Protein AF-A0A927X8X1-F1 (afdb_monomer)

pLDDT: mean 87.79, std 12.39, range [46.56, 96.56]

Sequence (58 aa):
MKEKNIKVSDLQEAFGFEYPQAIYKWRRGECLPTLDNLIVLASIFEVSIDKIIITNVY

Radius of gyration: 11.59 Å; Cα contacts (8 Å, |Δi|>4): 30; chains: 1; bounding box: 22×31×25 Å

Nearest PDB structures (foldseek):
  3op9-assembly1_A  TM=7.820E-01  e=3.511E-02  Listeria innocua
  1utx-assembly1_B  TM=8.917E-01  e=1.751E-01  Enterococcus faecalis
  2lyj-assembly1_A  TM=8.491E-01  e=1.270E-01  Enterococcus faecalis
  2xj3-assembly1_B  TM=8.296E-01  e=2.575E-01  Enterococcus faecalis
  5jub-assembly1_B  TM=7.555E-01  e=3.786E-01  Streptococcus thermophilus LMD-9

Foldseek 3Di:
DPPPVDDLVNLCVLVVPPDSVVVVCCVVVVDPDDPVSLVSVCVVVVHDSCVVDDPDDD

Mean predicted aligned error: 4.63 Å

Structure (mmCIF, N/CA/C/O backbone):
data_AF-A0A927X8X1-F1
#
_entry.id   AF-A0A927X8X1-F1
#
loop_
_atom_site.group_PDB
_atom_site.id
_atom_site.type_symbol
_atom_site.label_atom_id
_atom_site.label_alt_id
_atom_site.label_comp_id
_atom_site.label_asym_id
_atom_site.label_entity_id
_atom_site.label_seq_id
_atom_site.pdbx_PDB_ins_code
_atom_site.Cartn_x
_atom_site.Cartn_y
_atom_site.Cartn_z
_atom_site.occupancy
_atom_site.B_iso_or_equiv
_atom_site.auth_seq_id
_atom_site.auth_comp_id
_atom_site.auth_asym_id
_atom_site.auth_atom_id
_atom_site.pdbx_PDB_model_num
ATOM 1 N N . MET A 1 1 ? -6.071 -1.238 14.977 1.00 50.41 1 MET A N 1
ATOM 2 C CA . MET A 1 1 ? -5.410 -2.026 13.916 1.00 50.41 1 MET A CA 1
ATOM 3 C C . MET A 1 1 ? -4.398 -2.917 14.608 1.00 50.41 1 MET A C 1
ATOM 5 O O . MET A 1 1 ? -3.622 -2.387 15.389 1.00 50.41 1 MET A O 1
ATOM 9 N N . LYS A 1 2 ? -4.429 -4.243 14.426 1.00 46.56 2 LYS A N 1
ATOM 10 C CA . LYS A 1 2 ? -3.243 -5.034 14.785 1.00 46.56 2 LYS A CA 1
ATOM 11 C C . LYS A 1 2 ? -2.157 -4.564 13.827 1.00 46.56 2 LYS A C 1
ATOM 13 O O . LYS A 1 2 ? -2.361 -4.662 12.620 1.00 46.56 2 LYS A O 1
ATOM 18 N N . GLU A 1 3 ? -1.083 -3.976 14.338 1.00 54.72 3 GLU A N 1
ATOM 19 C CA . GLU A 1 3 ? 0.067 -3.598 13.520 1.00 54.72 3 GLU A CA 1
ATOM 20 C C . GLU A 1 3 ? 0.672 -4.883 12.949 1.00 54.72 3 GLU A C 1
ATOM 22 O O . GLU A 1 3 ? 1.505 -5.542 13.570 1.00 54.72 3 GLU A O 1
ATOM 27 N N . LYS A 1 4 ? 0.188 -5.309 11.779 1.00 67.88 4 LYS A N 1
ATOM 28 C CA . LYS A 1 4 ? 0.866 -6.340 11.009 1.00 67.88 4 LYS A CA 1
ATOM 29 C C . LYS A 1 4 ? 2.159 -5.692 10.524 1.00 67.88 4 LYS A C 1
ATOM 31 O O . LYS A 1 4 ? 2.120 -4.731 9.759 1.00 67.88 4 LYS A O 1
ATOM 36 N N . ASN A 1 5 ? 3.297 -6.192 10.993 1.00 80.44 5 ASN A N 1
ATOM 37 C CA . ASN A 1 5 ? 4.613 -5.742 10.550 1.00 80.44 5 ASN A CA 1
ATOM 38 C C . ASN A 1 5 ? 4.908 -6.312 9.149 1.00 80.44 5 ASN A C 1
ATOM 40 O O . ASN A 1 5 ? 5.753 -7.190 8.994 1.00 80.44 5 ASN A O 1
ATOM 44 N N . ILE A 1 6 ? 4.128 -5.872 8.156 1.00 87.50 6 ILE A N 1
ATOM 45 C CA . ILE A 1 6 ? 4.218 -6.317 6.763 1.00 87.50 6 ILE A CA 1
ATOM 46 C C . ILE A 1 6 ? 5.360 -5.565 6.088 1.00 87.50 6 ILE A C 1
ATOM 48 O O . ILE A 1 6 ? 5.372 -4.330 6.034 1.00 87.50 6 ILE A O 1
ATOM 52 N N . LYS A 1 7 ? 6.323 -6.309 5.552 1.00 91.94 7 LYS A N 1
ATOM 53 C CA . LYS A 1 7 ? 7.433 -5.757 4.780 1.00 91.94 7 LYS A CA 1
ATOM 54 C C . LYS A 1 7 ? 7.018 -5.543 3.327 1.00 91.94 7 LYS A C 1
ATOM 56 O O . LYS A 1 7 ? 6.094 -6.161 2.809 1.00 91.94 7 LYS A O 1
ATOM 61 N N . VAL A 1 8 ? 7.767 -4.690 2.628 1.00 92.19 8 VAL A N 1
ATOM 62 C CA . VAL A 1 8 ? 7.587 -4.485 1.179 1.00 92.19 8 VAL A CA 1
ATOM 63 C C . VAL A 1 8 ? 7.788 -5.792 0.400 1.00 92.19 8 VAL A C 1
ATOM 65 O O . VAL A 1 8 ? 7.090 -6.001 -0.585 1.00 92.19 8 VAL A O 1
ATOM 68 N N . SER A 1 9 ? 8.679 -6.677 0.861 1.00 93.12 9 SER A N 1
ATOM 69 C CA . SER A 1 9 ? 8.885 -8.013 0.284 1.00 93.12 9 SER A CA 1
ATOM 70 C C . SER A 1 9 ? 7.629 -8.880 0.339 1.00 93.12 9 SER A C 1
ATOM 72 O O . SER A 1 9 ? 7.316 -9.549 -0.636 1.00 93.12 9 SER A O 1
ATOM 74 N N . ASP A 1 10 ? 6.883 -8.820 1.441 1.00 93.62 10 ASP A N 1
ATOM 75 C CA . ASP A 1 10 ? 5.692 -9.650 1.644 1.00 93.62 10 ASP A CA 1
ATOM 76 C C . ASP A 1 10 ? 4.563 -9.185 0.716 1.00 93.62 10 ASP A C 1
ATOM 78 O O . ASP A 1 10 ?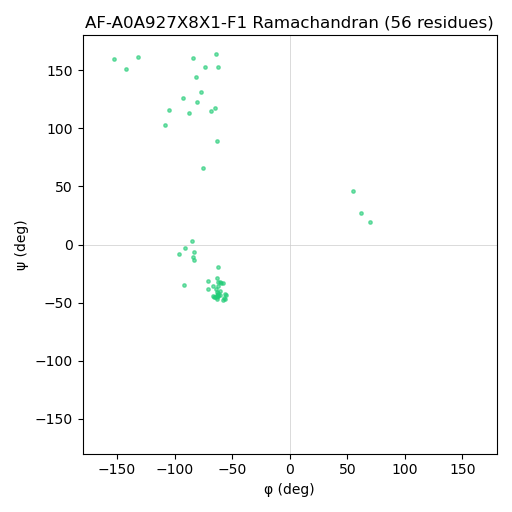 3.846 -9.988 0.126 1.00 93.62 10 ASP A O 1
ATOM 82 N N . LEU A 1 11 ? 4.440 -7.865 0.532 1.00 93.50 11 LEU A N 1
ATOM 83 C CA . LEU A 1 11 ? 3.532 -7.293 -0.459 1.00 93.50 11 LEU A CA 1
ATOM 84 C C . LEU A 1 11 ? 3.971 -7.666 -1.877 1.00 93.50 11 LEU A C 1
ATOM 86 O O . LEU A 1 11 ? 3.137 -8.068 -2.677 1.00 93.50 11 LEU A O 1
ATOM 90 N N . GLN A 1 12 ? 5.263 -7.563 -2.194 1.00 95.19 12 GLN A N 1
ATOM 91 C CA . GLN A 1 12 ? 5.784 -7.930 -3.512 1.00 95.19 12 GLN A CA 1
ATOM 92 C C . GLN A 1 12 ? 5.433 -9.383 -3.864 1.00 95.19 12 GLN A C 1
ATOM 94 O O . GLN A 1 12 ? 4.937 -9.632 -4.962 1.00 95.19 12 GLN A O 1
ATOM 99 N N . GLU A 1 13 ? 5.646 -10.308 -2.927 1.00 94.25 13 GLU A N 1
ATOM 100 C CA . GLU A 1 13 ? 5.298 -11.720 -3.080 1.00 94.25 13 GLU A CA 1
ATOM 101 C C . GLU A 1 13 ? 3.785 -11.911 -3.247 1.00 94.25 13 GLU A C 1
ATOM 103 O O . GLU A 1 13 ? 3.354 -12.565 -4.194 1.00 94.25 13 GLU A O 1
ATOM 108 N N . ALA A 1 14 ? 2.970 -11.269 -2.404 1.00 91.94 14 ALA A N 1
ATOM 109 C CA . ALA A 1 14 ? 1.511 -11.360 -2.480 1.00 91.94 14 ALA A CA 1
ATOM 110 C C . ALA A 1 14 ? 0.934 -10.821 -3.802 1.00 91.94 14 ALA A C 1
ATOM 112 O O . ALA A 1 14 ? -0.072 -11.333 -4.290 1.00 91.94 14 ALA A O 1
ATOM 113 N N . PHE A 1 15 ? 1.570 -9.805 -4.39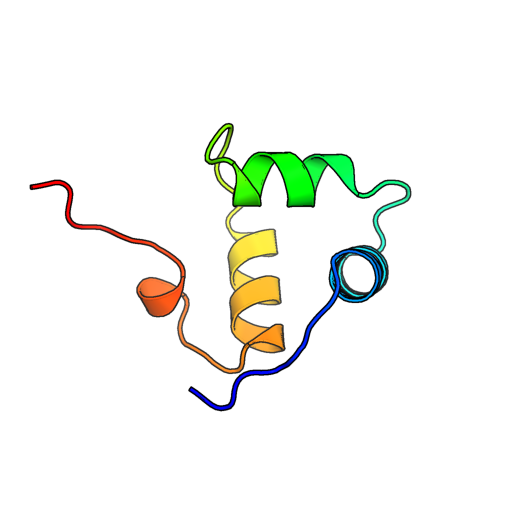0 1.00 92.50 15 PHE A N 1
ATOM 114 C CA . PHE A 1 15 ? 1.196 -9.248 -5.692 1.00 92.50 15 PHE A CA 1
ATOM 115 C C . PHE A 1 15 ? 1.779 -10.015 -6.886 1.00 92.50 15 PHE A C 1
ATOM 117 O O . PHE A 1 15 ? 1.404 -9.732 -8.023 1.00 92.50 15 PHE A O 1
ATOM 124 N N . GLY A 1 16 ? 2.711 -10.948 -6.662 1.00 93.00 16 GLY A N 1
ATOM 125 C CA . GLY A 1 16 ? 3.453 -11.603 -7.741 1.00 93.00 16 GLY A CA 1
ATOM 126 C C . GLY A 1 16 ? 4.298 -10.625 -8.561 1.00 93.00 16 GLY A C 1
ATOM 127 O O . GLY A 1 16 ? 4.538 -10.849 -9.747 1.00 93.00 16 GLY A O 1
ATOM 128 N N . PHE A 1 17 ? 4.718 -9.507 -7.962 1.00 94.12 17 PHE A N 1
ATOM 129 C CA . PHE A 1 17 ? 5.527 -8.515 -8.657 1.00 94.12 17 PHE A CA 1
ATOM 130 C C . PHE A 1 17 ? 6.976 -8.981 -8.766 1.00 94.12 17 PHE A C 1
ATOM 132 O O . PHE A 1 17 ? 7.622 -9.315 -7.773 1.00 94.12 17 PHE A O 1
ATOM 139 N N . GLU A 1 18 ? 7.526 -8.899 -9.976 1.00 94.88 18 GLU A N 1
ATOM 140 C CA . GLU A 1 18 ? 8.954 -9.131 -10.207 1.00 94.88 18 GLU A CA 1
ATOM 141 C C . GLU A 1 18 ? 9.816 -8.133 -9.416 1.00 94.88 18 GLU A C 1
ATOM 143 O O . GLU A 1 18 ? 10.883 -8.480 -8.912 1.00 94.88 18 GLU A O 1
ATOM 148 N N . TYR A 1 19 ? 9.312 -6.907 -9.226 1.00 94.44 19 TYR A N 1
ATOM 149 C CA . TYR A 1 19 ? 10.027 -5.844 -8.535 1.00 94.44 19 TYR A CA 1
ATOM 150 C C . TYR A 1 19 ? 9.116 -4.954 -7.650 1.00 94.44 19 TYR A C 1
ATOM 152 O O . TYR A 1 19 ? 7.944 -4.743 -7.967 1.00 94.44 19 TYR A O 1
ATOM 160 N N . PRO A 1 20 ? 9.636 -4.353 -6.557 1.00 96.06 20 PRO A N 1
ATOM 161 C CA . PRO A 1 20 ? 8.825 -3.649 -5.551 1.00 96.06 20 PRO A CA 1
ATOM 162 C C . PRO A 1 20 ? 8.499 -2.175 -5.867 1.00 96.06 20 PRO A C 1
ATOM 164 O O . PRO A 1 20 ? 7.914 -1.479 -5.033 1.00 96.06 20 PRO A O 1
ATOM 167 N N . GLN A 1 21 ? 8.894 -1.631 -7.024 1.00 96.56 21 GLN A N 1
ATOM 168 C CA . GLN A 1 21 ? 8.824 -0.185 -7.296 1.00 96.56 21 GLN A CA 1
ATOM 169 C C . GLN A 1 21 ? 7.388 0.338 -7.259 1.00 96.56 21 GLN A C 1
ATOM 171 O O . GLN A 1 21 ? 7.184 1.448 -6.777 1.00 96.56 21 GLN A O 1
ATOM 176 N N . ALA A 1 22 ? 6.398 -0.439 -7.712 1.00 95.19 22 ALA A N 1
ATOM 177 C CA . ALA A 1 22 ? 4.990 -0.050 -7.621 1.00 95.19 22 ALA A CA 1
ATOM 178 C C . ALA A 1 22 ? 4.575 0.214 -6.161 1.00 95.19 22 ALA A C 1
ATOM 180 O O . ALA A 1 22 ? 4.056 1.283 -5.850 1.00 95.19 22 ALA A O 1
ATOM 181 N N . ILE A 1 23 ? 4.929 -0.695 -5.248 1.00 95.06 23 ILE A N 1
ATOM 182 C CA . ILE A 1 23 ? 4.648 -0.570 -3.810 1.00 95.06 23 ILE A CA 1
ATOM 183 C C . ILE A 1 23 ? 5.344 0.663 -3.223 1.00 95.06 23 ILE A C 1
ATOM 185 O O . ILE A 1 23 ? 4.750 1.411 -2.445 1.00 95.06 23 ILE A O 1
ATOM 189 N N . TYR A 1 24 ? 6.594 0.919 -3.616 1.00 95.50 24 TYR A N 1
ATOM 190 C CA . TYR A 1 24 ? 7.315 2.118 -3.191 1.00 95.50 24 TYR A CA 1
ATOM 191 C C . TYR A 1 24 ? 6.668 3.418 -3.687 1.00 95.50 24 TYR A C 1
ATOM 193 O O . TYR A 1 24 ? 6.588 4.374 -2.915 1.00 95.50 24 TYR A O 1
ATOM 201 N N . LYS A 1 25 ? 6.183 3.457 -4.935 1.00 94.94 25 LYS A N 1
ATOM 202 C CA . LYS A 1 25 ? 5.458 4.613 -5.487 1.00 94.94 25 LYS A CA 1
ATOM 203 C C . LYS A 1 25 ? 4.169 4.885 -4.714 1.00 94.94 25 LYS A C 1
ATOM 205 O O . LYS A 1 25 ? 3.921 6.032 -4.351 1.00 94.94 25 LYS A O 1
ATOM 210 N N . TRP A 1 26 ? 3.403 3.841 -4.388 1.00 93.44 26 TRP A N 1
ATOM 211 C CA . TRP A 1 26 ? 2.170 3.966 -3.601 1.00 93.44 26 TRP A CA 1
ATOM 212 C C . TRP A 1 26 ? 2.442 4.499 -2.195 1.00 93.44 26 TRP A C 1
ATOM 214 O O . TRP A 1 26 ? 1.777 5.427 -1.747 1.00 93.44 26 TRP A O 1
ATOM 224 N N . ARG A 1 27 ? 3.472 3.979 -1.513 1.00 89.38 27 ARG A N 1
ATOM 225 C CA . ARG A 1 27 ? 3.853 4.446 -0.169 1.00 89.38 27 ARG A CA 1
ATOM 226 C C . ARG A 1 27 ? 4.306 5.906 -0.131 1.00 89.38 27 ARG A C 1
ATOM 228 O O . ARG A 1 27 ? 4.169 6.539 0.909 1.00 89.38 27 ARG A O 1
ATOM 235 N N . ARG A 1 28 ? 4.871 6.421 -1.228 1.00 92.56 28 ARG A N 1
ATOM 236 C CA . ARG A 1 28 ? 5.287 7.828 -1.358 1.00 92.56 28 ARG A CA 1
ATOM 237 C C . ARG A 1 28 ? 4.199 8.736 -1.936 1.00 92.56 28 ARG A C 1
ATOM 239 O O . ARG A 1 28 ? 4.430 9.933 -2.048 1.00 92.56 28 ARG A O 1
ATOM 246 N N . GLY A 1 29 ? 3.040 8.187 -2.306 1.00 90.06 29 GLY A N 1
ATOM 247 C CA . GLY A 1 29 ? 1.952 8.951 -2.916 1.00 90.06 29 GLY A CA 1
ATOM 248 C C . GLY A 1 29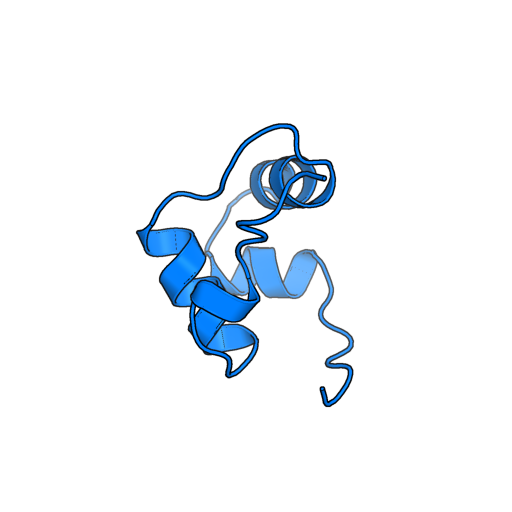 ? 2.244 9.437 -4.338 1.00 90.06 29 GLY A C 1
ATOM 249 O O . GLY A 1 29 ? 1.584 10.353 -4.811 1.00 90.06 29 GLY A O 1
ATOM 250 N N . GLU A 1 30 ? 3.218 8.845 -5.036 1.00 93.81 30 GLU A N 1
ATOM 251 C CA . GLU A 1 30 ? 3.547 9.225 -6.421 1.00 93.81 30 GLU A CA 1
ATOM 252 C C . GLU A 1 30 ? 2.466 8.789 -7.416 1.00 93.81 30 GLU A C 1
ATOM 254 O O . GLU A 1 30 ? 2.262 9.424 -8.449 1.00 93.81 30 GLU A O 1
ATOM 259 N N . CYS A 1 31 ? 1.787 7.681 -7.124 1.00 91.12 31 CYS A N 1
ATOM 260 C CA . CYS A 1 31 ? 0.637 7.215 -7.882 1.00 91.12 31 CYS A CA 1
ATOM 261 C C . CYS A 1 31 ? -0.303 6.395 -6.999 1.00 91.12 31 CYS A C 1
ATOM 263 O O . CYS A 1 31 ? 0.094 5.860 -5.961 1.00 91.12 31 CYS A O 1
ATOM 265 N N . LEU A 1 32 ? -1.552 6.272 -7.443 1.00 91.19 32 LEU A N 1
ATOM 266 C CA . LEU A 1 32 ? -2.529 5.395 -6.813 1.00 91.19 32 LEU A CA 1
ATOM 267 C C . LEU A 1 32 ? -2.332 3.944 -7.285 1.00 91.19 32 LEU A C 1
ATOM 269 O O . LEU A 1 32 ? -2.007 3.722 -8.459 1.00 91.19 32 LEU A O 1
ATOM 273 N N . PRO A 1 33 ? -2.550 2.944 -6.413 1.00 93.88 33 PRO A N 1
ATOM 274 C CA . PRO A 1 33 ? -2.744 1.574 -6.864 1.00 93.88 33 PRO A CA 1
ATOM 275 C C . PRO A 1 33 ? -4.000 1.482 -7.742 1.00 93.88 33 PRO A C 1
ATOM 277 O O . PRO A 1 33 ? -4.939 2.265 -7.594 1.00 93.88 33 PRO A O 1
ATOM 280 N N . THR A 1 34 ? -4.034 0.511 -8.654 1.00 94.50 34 THR A N 1
ATOM 281 C CA . THR A 1 34 ? -5.256 0.177 -9.400 1.00 94.50 34 THR A CA 1
ATOM 282 C C . THR A 1 34 ? -6.340 -0.344 -8.452 1.00 94.50 34 THR A C 1
ATOM 284 O O . THR A 1 34 ? -6.042 -0.756 -7.329 1.00 94.50 34 THR A O 1
ATOM 287 N N . LEU A 1 35 ? -7.597 -0.374 -8.907 1.00 93.19 35 LEU A N 1
ATOM 288 C CA . LEU A 1 35 ? -8.704 -0.929 -8.120 1.00 93.19 35 LEU A CA 1
ATOM 289 C C . LEU A 1 35 ? -8.428 -2.376 -7.681 1.00 93.19 35 LEU A C 1
ATOM 291 O O . LEU A 1 35 ? -8.618 -2.700 -6.512 1.00 93.19 35 LEU A O 1
ATOM 295 N N . ASP A 1 36 ? -7.903 -3.212 -8.578 1.00 93.81 36 ASP A N 1
ATOM 296 C CA . ASP A 1 36 ? -7.555 -4.604 -8.265 1.00 93.81 36 ASP A CA 1
ATOM 297 C C . ASP A 1 36 ? -6.496 -4.683 -7.160 1.00 93.81 36 ASP A C 1
ATOM 299 O O . ASP A 1 36 ? -6.635 -5.440 -6.19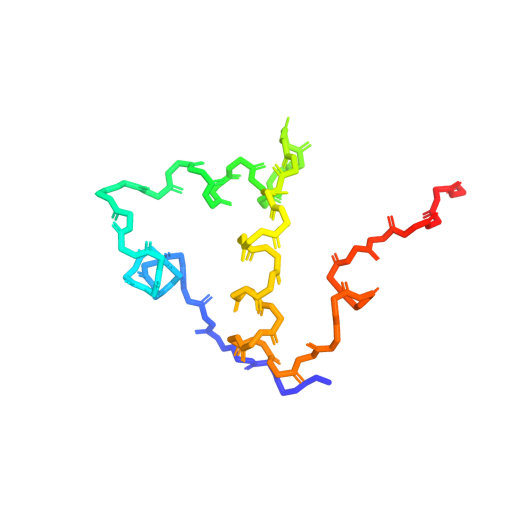9 1.00 93.81 36 ASP A O 1
ATOM 303 N N . ASN A 1 37 ? -5.471 -3.829 -7.233 1.00 94.00 37 ASN A N 1
ATOM 304 C CA . ASN A 1 37 ? -4.437 -3.790 -6.208 1.00 94.00 37 ASN A CA 1
ATOM 305 C C . ASN A 1 37 ? -4.984 -3.294 -4.865 1.00 94.00 37 ASN A C 1
ATOM 307 O O . ASN A 1 37 ? -4.586 -3.805 -3.821 1.00 94.00 37 ASN A O 1
ATOM 311 N N . LEU A 1 38 ? -5.930 -2.351 -4.868 1.00 94.56 38 LEU A N 1
ATOM 312 C CA . LEU A 1 38 ? -6.620 -1.909 -3.654 1.00 94.56 38 LEU A CA 1
ATOM 313 C C . LEU A 1 38 ? -7.449 -3.034 -3.017 1.00 94.56 38 LEU A C 1
ATOM 315 O O . LEU A 1 38 ? -7.442 -3.156 -1.794 1.00 94.56 38 LEU A O 1
ATOM 319 N N . ILE A 1 39 ? -8.111 -3.879 -3.815 1.00 93.94 39 ILE A N 1
ATOM 320 C CA . ILE A 1 39 ? -8.858 -5.053 -3.324 1.00 93.94 39 ILE A CA 1
ATOM 321 C C . ILE A 1 39 ? -7.912 -6.055 -2.643 1.00 93.94 39 ILE A C 1
ATOM 323 O O . ILE A 1 39 ? -8.211 -6.570 -1.561 1.00 93.94 39 ILE A O 1
ATOM 327 N N . VAL A 1 40 ? -6.746 -6.309 -3.239 1.00 93.69 40 VAL A N 1
ATOM 328 C CA . VAL A 1 40 ? -5.734 -7.199 -2.650 1.00 93.69 40 VAL A CA 1
ATOM 329 C C . VAL A 1 40 ? -5.153 -6.596 -1.369 1.00 93.69 40 VAL A C 1
ATOM 331 O O . VAL A 1 40 ? -5.078 -7.292 -0.358 1.00 93.69 40 VAL A O 1
ATOM 334 N N . LEU A 1 41 ? -4.814 -5.298 -1.356 1.00 93.19 41 LEU A N 1
ATOM 335 C CA . LEU A 1 41 ? -4.361 -4.607 -0.140 1.00 93.19 41 LEU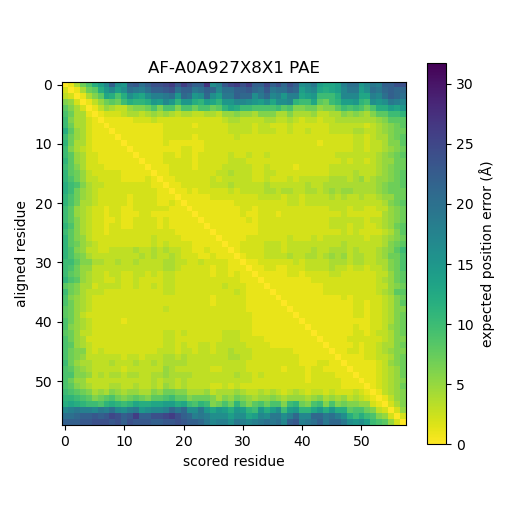 A CA 1
ATOM 336 C C . LEU A 1 41 ? -5.409 -4.712 0.979 1.00 93.19 41 LEU A C 1
ATOM 338 O O . LEU A 1 41 ? -5.062 -5.058 2.106 1.00 93.19 41 LEU A O 1
ATOM 342 N N . ALA A 1 42 ? -6.684 -4.467 0.669 1.00 93.38 42 ALA A N 1
ATOM 343 C CA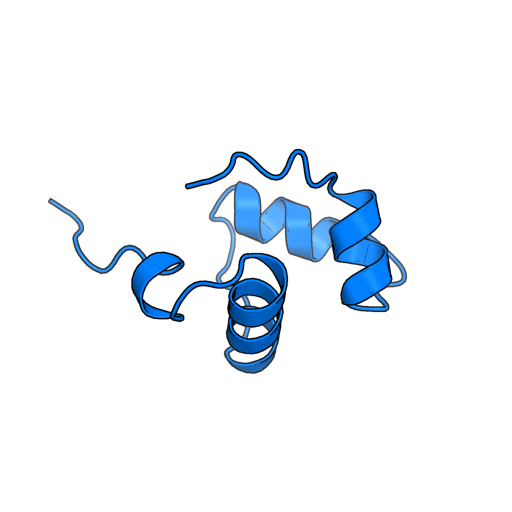 . ALA A 1 42 ? -7.799 -4.586 1.612 1.00 93.38 42 ALA A CA 1
ATOM 344 C C . ALA A 1 42 ? -7.868 -5.987 2.228 1.00 93.38 42 ALA A C 1
ATOM 346 O O . ALA A 1 42 ? -7.991 -6.133 3.445 1.00 93.38 42 ALA A O 1
ATOM 347 N N . SER A 1 43 ? -7.682 -7.011 1.395 1.00 92.94 43 SER A N 1
ATOM 348 C CA . SER A 1 43 ? -7.655 -8.410 1.821 1.00 92.94 43 SER A CA 1
ATOM 349 C C . SER A 1 43 ? -6.457 -8.720 2.730 1.00 92.94 43 SER A C 1
ATOM 351 O O . SER A 1 43 ? -6.631 -9.326 3.783 1.00 92.94 43 SER A O 1
ATOM 353 N N . ILE A 1 44 ? -5.249 -8.257 2.382 1.00 91.69 44 ILE A N 1
ATOM 354 C CA . ILE A 1 44 ? -4.020 -8.467 3.174 1.00 91.69 44 ILE A CA 1
ATOM 355 C C . ILE A 1 44 ? -4.129 -7.812 4.560 1.00 91.69 44 ILE A C 1
ATOM 357 O O . ILE A 1 44 ? -3.754 -8.400 5.586 1.00 91.69 44 ILE A O 1
ATOM 361 N N . PHE A 1 45 ? -4.642 -6.582 4.597 1.00 91.00 45 PHE A N 1
ATOM 362 C CA . PHE A 1 45 ? -4.783 -5.801 5.823 1.00 91.00 45 PHE A CA 1
ATOM 363 C C . PHE A 1 45 ? -6.051 -6.129 6.620 1.00 91.00 45 PHE A C 1
ATOM 365 O O . PHE A 1 45 ? -6.169 -5.653 7.747 1.00 91.00 45 PHE A O 1
ATOM 372 N N . GLU A 1 46 ? -6.948 -6.963 6.084 1.00 92.88 46 GLU A N 1
ATOM 373 C CA . GLU A 1 46 ? -8.244 -7.310 6.686 1.00 92.88 46 GLU A CA 1
ATOM 374 C C . GLU A 1 46 ? -9.086 -6.063 7.008 1.00 92.88 46 GLU A C 1
ATOM 376 O O . GLU A 1 46 ? -9.648 -5.911 8.095 1.00 92.88 46 GLU A O 1
ATOM 381 N N . VAL A 1 47 ? -9.151 -5.135 6.053 1.00 92.19 47 VAL A N 1
ATOM 382 C CA . VAL A 1 47 ? -9.925 -3.892 6.157 1.00 92.19 47 VAL A CA 1
ATOM 383 C C . VAL A 1 47 ? -10.766 -3.678 4.907 1.00 92.19 47 VAL A C 1
ATOM 385 O O . VAL A 1 47 ? -10.498 -4.248 3.855 1.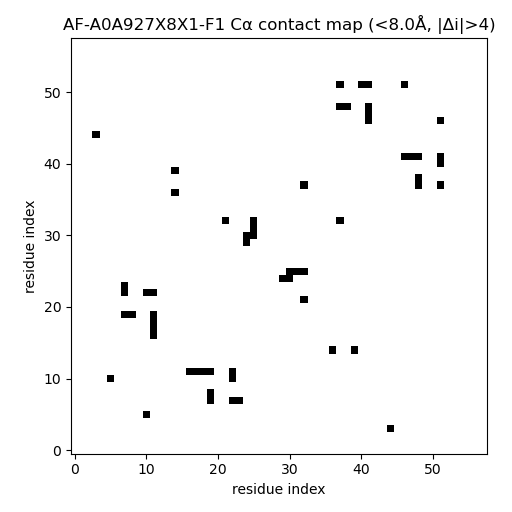00 92.19 47 VAL A O 1
ATOM 388 N N . SER A 1 48 ? -11.779 -2.826 4.999 1.00 93.19 48 SER A N 1
ATOM 389 C CA . SER A 1 48 ? -12.506 -2.353 3.825 1.00 93.19 48 SER A CA 1
ATOM 390 C C . SER A 1 48 ? -11.666 -1.350 3.019 1.00 93.19 48 SER A C 1
ATOM 392 O O . SER A 1 48 ? -10.805 -0.656 3.564 1.00 93.19 48 SER A O 1
ATOM 394 N N . ILE A 1 49 ? -11.912 -1.258 1.707 1.00 91.88 49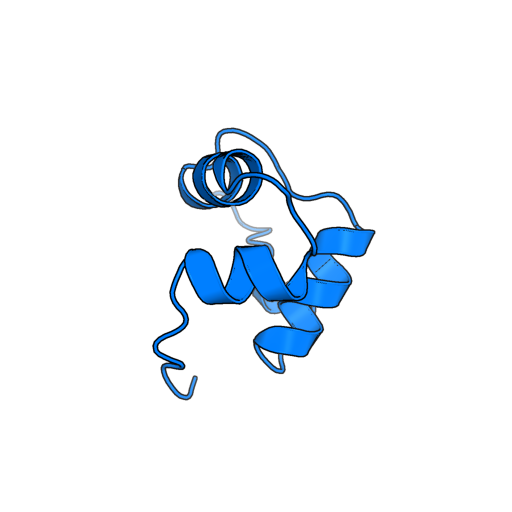 ILE A N 1
ATOM 395 C CA . ILE A 1 49 ? -11.137 -0.400 0.788 1.00 91.88 49 ILE A CA 1
ATOM 396 C C . ILE A 1 49 ? -11.178 1.081 1.210 1.00 91.88 49 ILE A C 1
ATOM 398 O O . ILE A 1 49 ? -10.175 1.781 1.080 1.00 91.88 49 ILE A O 1
ATOM 402 N N . ASP A 1 50 ? -12.287 1.557 1.791 1.00 90.81 50 ASP A N 1
ATOM 403 C CA . ASP A 1 50 ? -12.411 2.930 2.313 1.00 90.81 50 ASP A CA 1
ATOM 404 C C . ASP A 1 50 ? -11.432 3.242 3.456 1.00 90.81 50 ASP A C 1
ATOM 406 O O . ASP A 1 50 ? -11.154 4.406 3.719 1.00 90.81 50 ASP A O 1
ATOM 410 N N . LYS A 1 51 ? -10.874 2.225 4.126 1.00 90.38 51 LYS A N 1
ATOM 411 C CA . LYS A 1 51 ? -9.833 2.408 5.150 1.00 90.38 51 LYS A CA 1
ATOM 412 C C . LYS A 1 51 ? -8.429 2.543 4.571 1.00 90.38 51 LYS A C 1
ATOM 414 O O . LYS A 1 51 ? -7.522 2.926 5.305 1.00 90.38 51 LYS A O 1
ATOM 419 N N . ILE A 1 52 ? -8.246 2.225 3.290 1.00 89.62 52 ILE A N 1
ATOM 420 C CA . ILE A 1 52 ? -6.976 2.388 2.567 1.00 89.62 52 ILE A CA 1
ATOM 421 C C . ILE A 1 52 ? -6.917 3.756 1.888 1.00 89.62 52 ILE A C 1
ATOM 423 O O . ILE A 1 52 ? -5.849 4.358 1.794 1.00 89.62 52 ILE A O 1
ATOM 427 N N . ILE A 1 53 ? -8.060 4.249 1.412 1.00 87.06 53 ILE A N 1
ATOM 428 C CA . ILE A 1 53 ? -8.153 5.509 0.678 1.00 87.06 53 ILE A CA 1
ATOM 429 C C . ILE A 1 53 ? -8.474 6.642 1.652 1.00 87.06 53 ILE A C 1
ATOM 431 O O . ILE A 1 53 ? -9.481 6.608 2.352 1.00 87.06 53 ILE A O 1
ATOM 435 N N . ILE A 1 54 ? -7.658 7.694 1.650 1.00 81.81 54 ILE A N 1
ATOM 436 C CA . ILE A 1 54 ? -7.996 8.941 2.339 1.00 81.81 54 ILE A CA 1
ATOM 437 C C . ILE A 1 54 ? -8.803 9.802 1.367 1.00 81.81 54 ILE A C 1
ATOM 439 O O . ILE A 1 54 ? -8.281 10.255 0.353 1.00 81.81 54 ILE A O 1
ATOM 443 N N . THR A 1 55 ? -10.083 10.019 1.667 1.00 74.12 55 THR A N 1
ATOM 444 C CA . THR A 1 55 ? -10.988 10.827 0.829 1.00 74.12 55 THR A CA 1
ATOM 445 C C . THR A 1 55 ? -11.113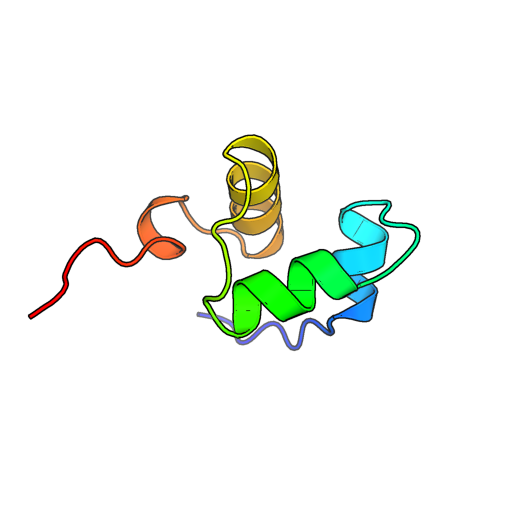 12.280 1.289 1.00 74.12 55 THR A C 1
ATOM 447 O O . THR A 1 55 ? -11.718 13.081 0.584 1.00 74.12 55 THR A O 1
ATOM 450 N N . ASN A 1 56 ? -10.552 12.633 2.452 1.00 66.69 56 ASN A N 1
ATOM 451 C CA . ASN A 1 56 ? -10.538 14.005 2.961 1.00 66.69 56 ASN A CA 1
ATOM 452 C C . ASN A 1 56 ? -9.155 14.628 2.794 1.00 66.69 56 ASN A C 1
ATOM 454 O O . ASN A 1 56 ? -8.197 14.209 3.440 1.00 66.69 56 ASN A O 1
ATOM 458 N N . VAL A 1 57 ? -9.097 15.672 1.975 1.00 59.53 57 VAL A N 1
ATOM 459 C CA . VAL A 1 57 ? -8.002 16.640 1.945 1.00 59.53 57 VAL A CA 1
ATOM 460 C C . VAL A 1 57 ? -8.585 17.922 2.544 1.00 59.53 57 VAL A C 1
ATOM 462 O O . VAL A 1 57 ? -9.401 18.574 1.897 1.00 59.53 57 VAL A O 1
ATOM 465 N N . TYR A 1 58 ? -8.259 18.214 3.804 1.00 50.94 58 TYR A N 1
ATOM 466 C CA . TYR A 1 58 ? -8.450 19.534 4.417 1.00 50.94 58 TYR A CA 1
ATOM 467 C C . TYR A 1 58 ? -7.076 20.138 4.670 1.00 50.94 58 TYR A C 1
ATOM 469 O O . TYR A 1 58 ? -6.192 19.368 5.115 1.00 50.94 58 TYR A O 1
#

Secondary structure (DSSP, 8-state):
-------HHHHHHHHT-SSTHHHHHHHTTSSPPPHHHHHHHHHHHTS-GGGTS-----

Solvent-accessible surface area (backbone atoms only — not comparable to full-atom values): 3832 Å² total; per-residue (Å²): 127,83,84,72,90,76,50,70,66,58,52,22,60,76,68,70,45,95,61,54,63,67,62,53,34,40,77,70,64,76,44,81,72,54,72,69,54,42,54,51,50,18,60,77,70,72,47,59,58,73,79,74,51,83,86,78,88,130